Protein AF-A0A2I0SSV3-F1 (afdb_monomer_lite)

Secondary structure (DSSP, 8-state):
--TT-HHHHHHHHT--HHHHHHHHHHHHHHHHHHHHTS-HHHHTT--S-SS-HHHHHHHHHHHHHHHTT---SS----HHHHHHHHHHHHHHHHHGGGS-HHHHHTHHHHHHHHHHHHHHHTEEE-TT-GGGGT-HHHHHS-GGGS-GGGGEEESS-S--

Organism: NCBI:txid2058924

Structure (mmCIF, N/CA/C/O backbone):
data_AF-A0A2I0SSV3-F1
#
_entry.id   AF-A0A2I0SSV3-F1
#
loop_
_atom_site.group_PDB
_atom_site.id
_atom_site.type_symbol
_atom_site.label_atom_id
_atom_site.label_alt_id
_atom_site.label_comp_id
_atom_site.label_asym_id
_atom_site.label_entity_id
_atom_site.label_seq_id
_atom_site.pdbx_PDB_ins_code
_atom_site.Cartn_x
_atom_site.Cartn_y
_atom_site.Cartn_z
_atom_site.occupancy
_atom_site.B_iso_or_equiv
_atom_site.auth_seq_id
_atom_site.auth_comp_id
_atom_site.auth_asym_id
_atom_site.auth_atom_id
_atom_site.pdbx_PDB_model_num
ATOM 1 N N . MET A 1 1 ? -10.333 -11.411 3.823 1.00 58.47 1 MET A N 1
ATOM 2 C CA . MET A 1 1 ? -9.188 -10.508 4.019 1.00 58.47 1 MET A CA 1
ATOM 3 C C . MET A 1 1 ? -7.881 -11.125 3.530 1.00 58.47 1 MET A C 1
ATOM 5 O O . MET A 1 1 ? -7.499 -10.870 2.401 1.00 58.47 1 MET A O 1
ATOM 9 N N . PHE A 1 2 ? -7.249 -12.045 4.267 1.00 68.94 2 PHE A N 1
ATOM 10 C CA . PHE A 1 2 ? -5.852 -12.429 3.990 1.00 68.94 2 PHE A CA 1
ATOM 11 C C . PHE A 1 2 ? -5.625 -13.652 3.082 1.00 68.94 2 PHE A C 1
ATOM 13 O O . PHE A 1 2 ? -4.565 -14.269 3.148 1.00 68.94 2 PHE A O 1
ATOM 20 N N . ARG A 1 3 ? -6.593 -14.068 2.250 1.00 61.38 3 ARG A N 1
ATOM 21 C CA . ARG A 1 3 ? -6.536 -15.377 1.548 1.00 61.38 3 ARG A CA 1
ATOM 22 C C . ARG A 1 3 ? -5.374 -15.517 0.537 1.00 61.38 3 ARG A C 1
ATOM 24 O O . ARG A 1 3 ? -5.178 -16.597 -0.005 1.00 61.38 3 ARG A O 1
ATOM 31 N N . SER A 1 4 ? -4.577 -14.467 0.331 1.00 78.62 4 SER A N 1
ATOM 32 C CA . SER A 1 4 ? -3.330 -14.479 -0.454 1.00 78.62 4 SER A CA 1
ATOM 33 C C . SER A 1 4 ? -2.271 -13.515 0.104 1.00 78.62 4 SER A C 1
ATOM 35 O O . SER A 1 4 ? -1.442 -13.023 -0.650 1.00 78.62 4 SER A O 1
ATOM 37 N N . ALA A 1 5 ? -2.342 -13.221 1.405 1.00 92.00 5 ALA A N 1
ATOM 38 C CA . ALA A 1 5 ? -1.452 -12.294 2.103 1.00 92.00 5 ALA A CA 1
ATOM 39 C C . ALA A 1 5 ? -0.986 -12.911 3.443 1.00 92.00 5 ALA A C 1
ATOM 41 O O . ALA A 1 5 ? -1.451 -12.495 4.513 1.00 92.00 5 ALA A O 1
ATOM 42 N N . PRO A 1 6 ? -0.224 -14.026 3.402 1.00 93.69 6 PRO A N 1
ATOM 43 C CA . PRO A 1 6 ? 0.216 -14.739 4.600 1.00 93.69 6 PRO A CA 1
ATOM 44 C C . PRO A 1 6 ? 1.085 -13.898 5.541 1.00 93.69 6 PRO A C 1
ATOM 46 O O . PRO A 1 6 ? 0.941 -14.055 6.754 1.00 93.69 6 PRO A O 1
ATOM 49 N N . ASP A 1 7 ? 1.923 -13.003 5.022 1.00 96.38 7 ASP A N 1
ATOM 50 C CA . ASP A 1 7 ? 2.837 -12.198 5.836 1.00 96.38 7 ASP A CA 1
ATOM 51 C C . ASP A 1 7 ? 2.030 -11.160 6.624 1.00 96.38 7 ASP A C 1
ATOM 53 O O . ASP A 1 7 ? 2.134 -11.074 7.849 1.00 96.38 7 ASP A O 1
ATOM 57 N N . THR A 1 8 ? 1.098 -10.483 5.948 1.00 96.56 8 THR A N 1
ATOM 58 C CA . THR A 1 8 ? 0.116 -9.583 6.561 1.00 96.56 8 THR A CA 1
ATOM 59 C C . THR A 1 8 ? -0.707 -10.317 7.609 1.00 96.56 8 THR A C 1
ATOM 61 O O . THR A 1 8 ? -0.861 -9.818 8.719 1.00 96.56 8 THR A O 1
ATOM 64 N N . ARG A 1 9 ? -1.210 -11.521 7.299 1.00 95.50 9 ARG A N 1
ATOM 65 C CA . ARG A 1 9 ? -1.973 -12.334 8.260 1.00 95.50 9 ARG A CA 1
ATOM 66 C C . ARG A 1 9 ? -1.156 -12.648 9.509 1.00 95.50 9 ARG A C 1
ATOM 68 O O . ARG A 1 9 ? -1.692 -12.573 10.612 1.00 95.50 9 ARG A O 1
ATOM 75 N N . SER A 1 10 ? 0.096 -13.054 9.318 1.00 95.88 10 SER A N 1
ATOM 76 C CA . SER A 1 10 ? 1.001 -13.426 10.401 1.00 95.88 10 SER A CA 1
ATOM 77 C C . SER A 1 10 ? 1.294 -12.228 11.296 1.00 95.88 10 SER A C 1
ATOM 79 O O . SER A 1 10 ? 1.175 -12.335 12.513 1.00 95.88 10 SER A O 1
ATOM 81 N N . VAL A 1 11 ? 1.601 -11.076 10.696 1.00 96.69 11 VAL A N 1
ATOM 82 C CA . VAL A 1 11 ? 1.820 -9.825 11.427 1.00 96.69 11 VAL A CA 1
ATOM 83 C C . VAL A 1 11 ? 0.564 -9.428 12.194 1.00 96.69 11 VAL A C 1
ATOM 85 O O . VAL A 1 11 ? 0.656 -9.208 13.396 1.00 96.69 11 VAL A O 1
ATOM 88 N N . TRP A 1 12 ? -0.613 -9.434 11.554 1.00 96.12 12 TRP A N 1
ATOM 89 C CA . TRP A 1 12 ? -1.878 -9.071 12.209 1.00 96.12 12 TRP A CA 1
ATOM 90 C C . TRP A 1 12 ? -2.208 -9.945 13.418 1.00 96.12 12 TRP A C 1
ATOM 92 O O . TRP A 1 12 ? -2.736 -9.445 14.406 1.00 96.12 12 TRP A O 1
ATOM 102 N N . ALA A 1 13 ? -1.892 -11.242 13.354 1.00 95.00 13 ALA A N 1
ATOM 103 C CA . ALA A 1 13 ? -2.127 -12.175 14.453 1.00 95.00 13 ALA A CA 1
ATOM 104 C C . ALA A 1 13 ? -1.243 -11.904 15.684 1.00 95.00 13 ALA A C 1
ATOM 106 O O . ALA A 1 13 ? -1.589 -12.343 16.778 1.00 95.00 13 ALA A O 1
ATOM 107 N N . GLY A 1 14 ? -0.115 -11.210 15.504 1.00 94.44 14 GLY A N 1
ATOM 108 C CA . GLY A 1 14 ? 0.827 -10.859 16.566 1.00 94.44 14 GLY A CA 1
ATOM 109 C C . GLY A 1 14 ? 0.806 -9.385 16.974 1.00 94.44 14 GLY A C 1
ATOM 110 O O . GLY A 1 14 ? 1.663 -8.980 17.757 1.00 94.44 14 GLY A O 1
ATOM 111 N N . LEU A 1 15 ? -0.116 -8.571 16.443 1.00 96.06 15 LEU A N 1
ATOM 112 C CA . LEU A 1 15 ? -0.176 -7.155 16.800 1.00 96.06 15 LEU A CA 1
ATOM 113 C C . LEU A 1 15 ? -0.638 -6.971 18.253 1.00 96.06 15 LEU A C 1
ATOM 115 O O . LEU A 1 15 ? -1.614 -7.605 18.668 1.00 96.06 15 LEU A O 1
ATOM 119 N N . PRO A 1 16 ? 0.006 -6.069 19.012 1.00 95.06 16 PRO A N 1
ATOM 120 C CA . PRO A 1 16 ? -0.475 -5.676 20.328 1.00 95.06 16 PRO A CA 1
ATOM 121 C C . PRO A 1 16 ? -1.878 -5.053 20.277 1.00 95.06 16 PRO A C 1
ATOM 123 O O . PRO A 1 16 ? -2.277 -4.466 19.265 1.00 95.06 16 PRO A O 1
ATOM 126 N N . ALA A 1 17 ? -2.625 -5.151 21.380 1.00 94.56 17 ALA A N 1
ATOM 127 C CA . ALA A 1 17 ? -4.005 -4.670 21.456 1.00 94.56 17 ALA A CA 1
ATOM 128 C C . ALA A 1 17 ? -4.108 -3.162 21.176 1.00 94.56 17 ALA A C 1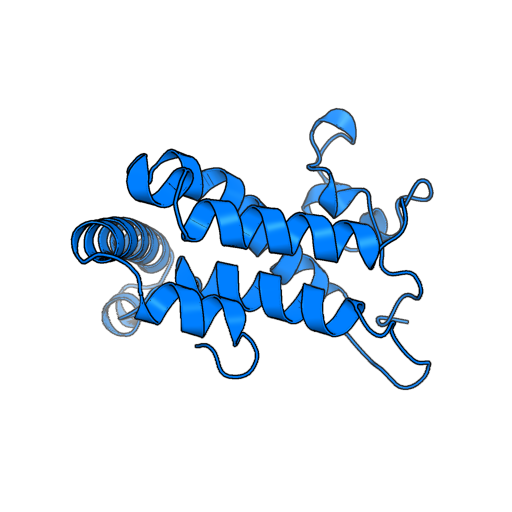
ATOM 130 O O . ALA A 1 17 ? -4.980 -2.730 20.430 1.00 94.56 17 ALA A O 1
ATOM 131 N N . GLU A 1 18 ? -3.164 -2.377 21.686 1.00 93.75 18 GLU A N 1
ATOM 132 C CA . GLU A 1 18 ? -3.073 -0.935 21.474 1.00 93.75 18 GLU A CA 1
ATOM 133 C C . GLU A 1 18 ? -2.875 -0.562 19.996 1.00 93.75 18 GLU A C 1
ATOM 135 O O . GLU A 1 18 ? -3.438 0.422 19.512 1.00 93.75 18 GLU A O 1
ATOM 140 N N . VAL A 1 19 ? -2.130 -1.381 19.245 1.00 94.25 19 VAL A N 1
ATOM 141 C CA . VAL A 1 19 ? -1.941 -1.188 17.803 1.00 94.25 19 VAL A CA 1
ATOM 142 C C . VAL A 1 19 ? -3.219 -1.550 17.052 1.00 94.25 19 VAL A C 1
ATOM 144 O O . VAL A 1 19 ? -3.631 -0.815 16.154 1.00 94.25 19 VAL A O 1
ATOM 147 N N . LEU A 1 20 ? -3.878 -2.648 17.434 1.00 95.50 20 LEU A N 1
ATOM 148 C CA . LEU A 1 20 ? -5.159 -3.055 16.850 1.00 95.50 20 LEU A CA 1
ATOM 149 C C . LEU A 1 20 ? -6.256 -2.009 17.091 1.00 95.50 20 LEU A C 1
ATOM 151 O O . LEU A 1 20 ? -7.028 -1.718 16.179 1.00 95.50 20 LEU A O 1
ATOM 155 N N . GLU A 1 21 ? -6.304 -1.401 18.276 1.00 94.88 21 GLU A N 1
ATOM 156 C CA . GLU A 1 21 ? -7.235 -0.313 18.595 1.00 94.88 21 GLU A CA 1
ATOM 157 C C . GLU A 1 21 ? -6.957 0.949 17.772 1.00 94.88 21 GLU A C 1
ATOM 159 O O . GLU A 1 21 ? -7.891 1.580 17.268 1.00 94.88 21 GLU A O 1
ATOM 164 N N . ALA A 1 22 ? -5.685 1.317 17.594 1.00 94.19 22 ALA A N 1
ATOM 165 C CA . ALA A 1 22 ? -5.312 2.447 16.749 1.00 94.19 22 ALA A CA 1
ATOM 166 C C . ALA A 1 22 ? -5.703 2.214 15.282 1.00 94.19 22 ALA A C 1
ATOM 168 O O . ALA A 1 22 ? -6.304 3.085 14.654 1.00 94.19 22 ALA A O 1
ATOM 169 N N . VAL A 1 23 ? -5.442 1.013 14.759 1.00 94.50 23 VAL A N 1
ATOM 170 C CA . VAL A 1 23 ? -5.881 0.596 13.421 1.00 94.50 23 VAL A CA 1
ATOM 171 C C . VAL A 1 23 ? -7.405 0.664 13.294 1.00 94.50 23 VAL A C 1
ATOM 173 O O . VAL A 1 23 ? -7.912 1.236 12.330 1.00 94.50 23 VAL A O 1
ATOM 176 N N . ALA A 1 24 ? -8.145 0.143 14.277 1.00 93.81 24 ALA A N 1
ATOM 177 C CA . ALA A 1 24 ? -9.606 0.165 14.270 1.00 93.81 24 ALA A CA 1
ATOM 178 C C . ALA A 1 24 ? -10.171 1.596 14.266 1.00 93.81 24 ALA A C 1
ATOM 180 O O . ALA A 1 24 ? -11.208 1.854 13.649 1.00 93.81 24 ALA A O 1
ATOM 181 N N . ARG A 1 25 ? -9.480 2.545 14.910 1.00 93.44 25 ARG A N 1
ATOM 182 C CA . ARG A 1 25 ? -9.833 3.969 14.858 1.00 93.44 25 ARG A CA 1
ATOM 183 C C . ARG A 1 25 ? -9.664 4.537 13.452 1.00 93.44 25 ARG A C 1
ATOM 185 O O . ARG A 1 25 ? -10.615 5.115 12.932 1.00 93.44 25 ARG A O 1
ATOM 192 N N . CYS A 1 26 ? -8.521 4.294 12.809 1.00 92.50 26 CYS A N 1
ATOM 193 C CA . CYS A 1 26 ? -8.300 4.696 11.416 1.00 92.50 26 CYS A CA 1
ATOM 194 C C . CYS A 1 26 ? -9.350 4.087 10.471 1.00 92.50 26 CYS A C 1
ATOM 196 O O . CYS A 1 26 ? -9.872 4.768 9.587 1.00 92.50 26 CYS A O 1
ATOM 198 N N . ASP A 1 27 ? -9.700 2.816 10.674 1.00 93.62 27 ASP A N 1
ATOM 199 C CA . ASP A 1 27 ? -10.731 2.133 9.889 1.00 93.62 27 ASP A CA 1
ATOM 200 C C . ASP A 1 27 ? -12.131 2.723 10.122 1.00 93.62 27 ASP A C 1
ATOM 202 O O . ASP A 1 27 ? -12.925 2.819 9.182 1.00 93.62 27 ASP A O 1
ATOM 206 N N . THR A 1 28 ? -12.430 3.166 11.345 1.00 92.81 28 THR A N 1
ATOM 207 C CA . THR A 1 28 ? -13.695 3.835 11.683 1.00 92.81 28 THR A CA 1
ATOM 208 C C . THR A 1 28 ? -13.798 5.196 10.999 1.00 92.81 28 THR A C 1
ATOM 210 O O . THR A 1 28 ? -14.790 5.464 10.323 1.00 92.81 28 THR A O 1
ATOM 213 N N . GLU A 1 29 ? -12.754 6.021 11.086 1.00 90.00 29 GLU A N 1
ATOM 214 C CA . GLU A 1 29 ? -12.689 7.318 10.397 1.00 90.00 29 GLU A CA 1
ATOM 215 C C . GLU A 1 29 ? -12.843 7.143 8.879 1.00 90.00 29 GLU A C 1
ATOM 217 O O . GLU A 1 29 ? -13.582 7.871 8.208 1.00 90.00 29 GLU A O 1
ATOM 222 N N . ARG A 1 30 ? -12.203 6.109 8.318 1.00 89.88 30 ARG A N 1
ATOM 223 C CA . ARG A 1 30 ? -12.348 5.775 6.902 1.00 89.88 30 ARG A CA 1
ATOM 224 C C . ARG A 1 30 ? -13.780 5.379 6.548 1.00 89.88 30 ARG A C 1
ATOM 226 O O . ARG A 1 30 ? -14.302 5.840 5.530 1.00 89.88 30 ARG A O 1
ATOM 233 N N . LEU A 1 31 ? -14.410 4.546 7.370 1.00 90.88 31 LEU A N 1
ATOM 234 C CA . LEU A 1 31 ? -15.791 4.115 7.179 1.00 90.88 31 LEU A CA 1
ATOM 235 C C . LEU A 1 31 ? -16.764 5.303 7.203 1.00 90.88 31 LEU A C 1
ATOM 237 O O . LEU A 1 31 ? -17.698 5.345 6.403 1.00 90.88 31 LEU A O 1
ATOM 241 N N . GLU A 1 32 ? -16.543 6.291 8.069 1.00 90.38 32 GLU A N 1
ATOM 242 C CA . GLU A 1 32 ? -17.352 7.514 8.114 1.00 90.38 32 GLU A CA 1
ATOM 243 C C . GLU A 1 32 ? -17.244 8.323 6.818 1.00 90.38 32 GLU A C 1
ATOM 245 O O . GLU A 1 32 ? -18.264 8.718 6.240 1.00 90.38 32 GLU A O 1
ATOM 250 N N . VAL A 1 33 ? -16.025 8.502 6.301 1.00 87.69 33 VAL A N 1
ATOM 251 C CA . VAL A 1 33 ? -15.797 9.168 5.010 1.00 87.69 33 VAL A CA 1
ATOM 252 C C . VAL A 1 33 ? -16.503 8.420 3.880 1.00 87.69 33 VAL A C 1
ATOM 254 O O . VAL A 1 33 ? -17.170 9.045 3.055 1.00 87.69 33 VAL A O 1
ATOM 257 N N . GLU A 1 34 ? -16.407 7.092 3.836 1.00 88.31 34 GLU A N 1
ATOM 258 C CA . GLU A 1 34 ? -17.078 6.277 2.816 1.00 88.31 34 GLU A CA 1
ATOM 259 C C . GLU A 1 34 ? -18.607 6.373 2.919 1.00 88.31 34 GLU A C 1
ATOM 261 O O . GLU A 1 34 ? -19.283 6.603 1.913 1.00 88.31 34 GLU A O 1
ATOM 266 N N . ARG A 1 35 ? -19.161 6.314 4.136 1.00 89.81 35 ARG A N 1
ATOM 267 C CA . ARG A 1 35 ? -20.600 6.492 4.389 1.00 89.81 35 ARG A CA 1
ATOM 268 C C . ARG A 1 35 ? -21.101 7.879 3.985 1.00 89.81 35 ARG A C 1
ATOM 270 O O . ARG A 1 35 ? -22.211 7.998 3.466 1.00 89.81 35 ARG A O 1
ATOM 277 N N . SER A 1 36 ? -20.301 8.929 4.172 1.00 89.62 36 SER A N 1
ATOM 278 C CA . SER A 1 36 ? -20.684 10.294 3.778 1.00 89.62 36 SER A CA 1
ATOM 279 C C . SER A 1 36 ? -20.905 10.445 2.266 1.00 89.62 36 SER A C 1
ATOM 281 O O . SER A 1 36 ? -21.701 11.282 1.840 1.00 89.62 36 SER A O 1
ATOM 283 N N . ARG A 1 37 ? -20.254 9.596 1.457 1.00 88.38 37 ARG A N 1
ATOM 284 C CA . ARG A 1 37 ? -20.277 9.641 -0.014 1.00 88.38 37 ARG A CA 1
ATOM 285 C C . ARG A 1 37 ? -21.391 8.809 -0.642 1.00 88.38 37 ARG A C 1
ATOM 287 O O . ARG A 1 37 ? -21.583 8.882 -1.853 1.00 88.38 37 ARG A O 1
ATOM 294 N N . VAL A 1 38 ? -22.121 8.024 0.148 1.00 87.25 38 VAL A N 1
ATOM 295 C CA . VAL A 1 38 ? -23.213 7.180 -0.350 1.00 87.25 38 VAL A CA 1
ATOM 296 C C . VAL A 1 38 ? -24.584 7.712 0.058 1.00 87.25 38 VAL A C 1
ATOM 298 O O . VAL A 1 38 ? -24.750 8.440 1.046 1.00 87.25 38 VAL A O 1
ATOM 301 N N . ALA A 1 39 ? -25.593 7.320 -0.723 1.00 88.25 39 ALA A N 1
ATOM 302 C CA . ALA A 1 39 ? -26.987 7.633 -0.447 1.00 88.25 39 ALA A CA 1
ATOM 303 C C . ALA A 1 39 ? -27.398 7.130 0.953 1.00 88.25 39 ALA A C 1
ATOM 305 O O . ALA A 1 39 ? -26.948 6.053 1.355 1.00 88.25 39 ALA A O 1
ATOM 306 N N . PRO A 1 40 ? -28.285 7.842 1.680 1.00 84.50 40 PRO A N 1
ATOM 307 C CA . PRO A 1 40 ? -28.685 7.479 3.042 1.00 84.50 40 PRO A CA 1
ATOM 308 C C . PRO A 1 40 ? -29.089 6.007 3.210 1.00 84.50 40 PRO A C 1
ATOM 310 O O . PRO A 1 40 ? -28.630 5.356 4.141 1.00 84.50 40 PRO A O 1
ATOM 313 N N . ALA A 1 41 ? -29.840 5.454 2.252 1.00 85.31 41 ALA A N 1
ATOM 314 C CA . ALA A 1 41 ? -30.298 4.061 2.265 1.00 85.31 41 ALA A CA 1
ATOM 315 C C . ALA A 1 41 ? -29.170 3.008 2.198 1.00 85.31 41 ALA A C 1
ATOM 317 O O . ALA A 1 41 ? -29.388 1.843 2.523 1.00 85.31 41 ALA A O 1
ATOM 318 N N . LEU A 1 42 ? -27.969 3.391 1.755 1.00 84.81 42 LEU A N 1
ATOM 319 C CA . LEU A 1 42 ? -26.806 2.503 1.686 1.00 84.81 42 LEU A CA 1
ATOM 320 C C . LEU A 1 42 ? -25.852 2.681 2.872 1.00 84.81 42 LEU A C 1
ATOM 322 O O . LEU A 1 42 ? -25.047 1.788 3.119 1.00 84.81 42 LEU A O 1
ATOM 326 N N . ARG A 1 43 ? -25.945 3.781 3.632 1.00 86.62 43 ARG A N 1
ATOM 327 C CA . ARG A 1 43 ? -25.004 4.098 4.725 1.00 86.62 43 ARG A CA 1
ATOM 328 C C . ARG A 1 43 ? -24.952 3.012 5.788 1.00 86.62 43 ARG A C 1
ATOM 330 O O . ARG A 1 43 ? -23.872 2.572 6.168 1.00 86.62 43 ARG A O 1
ATOM 337 N N . GLU A 1 44 ? -26.120 2.561 6.231 1.00 82.25 44 GLU A N 1
ATOM 338 C CA . GLU A 1 44 ? -26.250 1.558 7.293 1.00 82.25 44 GLU A CA 1
ATOM 339 C C . GLU A 1 44 ? -25.814 0.160 6.838 1.00 82.25 44 GLU A C 1
ATOM 341 O O . GLU A 1 44 ? -25.439 -0.673 7.657 1.00 82.25 44 GLU A O 1
ATOM 346 N N . ARG A 1 45 ? -25.801 -0.087 5.521 1.00 85.19 45 ARG A N 1
ATOM 347 C CA . ARG A 1 45 ? -25.396 -1.373 4.939 1.00 85.19 45 ARG A CA 1
ATOM 348 C C . ARG A 1 45 ? -23.881 -1.537 4.836 1.00 85.19 45 ARG A C 1
ATOM 350 O O . ARG A 1 45 ? -23.413 -2.660 4.684 1.00 85.19 45 ARG A O 1
ATOM 357 N N . ILE A 1 46 ? -23.120 -0.445 4.898 1.00 84.94 46 ILE A N 1
ATOM 358 C CA . ILE A 1 46 ? -21.656 -0.477 4.878 1.00 84.94 46 ILE A CA 1
ATOM 359 C C . ILE A 1 46 ? -21.196 -0.534 6.330 1.00 84.94 46 ILE A C 1
ATOM 361 O O . ILE A 1 46 ? -21.247 0.473 7.030 1.00 84.94 46 ILE A O 1
ATOM 365 N N . THR A 1 47 ? -20.809 -1.710 6.811 1.00 84.19 47 THR A N 1
ATOM 366 C CA . THR A 1 47 ? -20.416 -1.936 8.217 1.00 84.19 47 THR A CA 1
ATOM 367 C C . THR A 1 47 ? -18.908 -1.980 8.427 1.00 84.19 47 THR A C 1
ATOM 369 O O . THR A 1 47 ? -18.449 -1.922 9.561 1.00 84.19 47 THR A O 1
ATOM 372 N N . THR A 1 48 ? -18.143 -2.077 7.347 1.00 83.88 48 THR A N 1
ATOM 373 C CA . THR A 1 48 ? -16.679 -2.097 7.336 1.00 83.88 48 THR A CA 1
ATOM 374 C C . THR A 1 48 ? -16.197 -1.241 6.174 1.00 83.88 48 THR A C 1
ATOM 376 O O . THR A 1 48 ? -16.880 -1.215 5.143 1.00 83.88 48 THR A O 1
ATOM 379 N N . PRO A 1 49 ? -15.060 -0.540 6.304 1.00 86.06 49 PRO A N 1
ATOM 380 C CA . PRO A 1 49 ? -14.519 0.215 5.186 1.00 86.06 49 PRO A CA 1
ATOM 381 C C . PRO A 1 49 ? -14.181 -0.735 4.029 1.00 86.06 49 PRO A C 1
ATOM 383 O O . PRO A 1 49 ? -13.747 -1.866 4.252 1.00 86.06 49 PRO A O 1
ATOM 386 N N . VAL A 1 50 ? -14.384 -0.278 2.793 1.00 82.81 50 VAL A N 1
ATOM 387 C CA . VAL A 1 50 ? -14.064 -1.038 1.569 1.00 82.81 50 VAL A CA 1
ATOM 388 C C . VAL A 1 50 ? -12.570 -1.335 1.503 1.00 82.81 50 VAL A C 1
ATOM 390 O O . VAL A 1 50 ? -12.158 -2.422 1.110 1.00 82.81 50 VAL A O 1
ATOM 393 N N . TYR A 1 51 ? -11.769 -0.359 1.922 1.00 84.00 51 TYR A N 1
ATOM 394 C CA . TYR A 1 51 ? -10.341 -0.513 2.119 1.00 84.00 51 TYR A CA 1
ATOM 395 C C . TYR A 1 51 ? -10.058 -0.174 3.574 1.00 84.00 51 TYR A C 1
ATOM 397 O O . TYR A 1 51 ? -10.017 1.002 3.941 1.00 84.00 51 TYR A O 1
ATOM 405 N N . SER A 1 52 ? -9.893 -1.197 4.401 1.00 93.12 52 SER A N 1
ATOM 406 C CA . SER A 1 52 ? -9.316 -1.074 5.743 1.00 93.12 52 SER A CA 1
ATOM 407 C C . SER A 1 52 ? -7.787 -0.963 5.675 1.00 93.12 52 SER A C 1
ATOM 409 O O . SER A 1 52 ? -7.187 -1.142 4.607 1.00 93.12 52 SER A O 1
ATOM 411 N N . VAL A 1 53 ? -7.118 -0.682 6.794 1.00 94.81 53 VAL A N 1
ATOM 412 C CA . VAL A 1 53 ? -5.646 -0.736 6.867 1.00 94.81 53 VAL A CA 1
ATOM 413 C C . VAL A 1 53 ? -5.152 -2.147 6.516 1.00 94.81 53 VAL A C 1
ATOM 415 O O . VAL A 1 53 ? -4.266 -2.295 5.674 1.00 94.81 53 VAL A O 1
ATOM 418 N N . ALA A 1 54 ? -5.776 -3.189 7.076 1.00 94.62 54 ALA A N 1
ATOM 419 C CA . ALA A 1 54 ? -5.426 -4.584 6.793 1.00 94.62 54 ALA A CA 1
ATOM 420 C C . ALA A 1 54 ? -5.614 -4.962 5.317 1.00 94.62 54 ALA A C 1
ATOM 422 O O . ALA A 1 54 ? -4.770 -5.662 4.755 1.00 94.62 54 ALA A O 1
ATOM 423 N N . ASP A 1 55 ? -6.692 -4.507 4.671 1.00 93.25 55 ASP A N 1
ATOM 424 C CA . ASP A 1 55 ? -6.934 -4.810 3.257 1.00 93.25 55 ASP A CA 1
ATOM 425 C C . ASP A 1 55 ? -5.902 -4.142 2.355 1.00 93.25 55 ASP A C 1
ATOM 427 O O . ASP A 1 55 ? -5.487 -4.748 1.370 1.00 93.25 55 ASP A O 1
ATOM 431 N N . ARG A 1 56 ? -5.441 -2.934 2.702 1.00 95.50 56 ARG A N 1
ATOM 432 C CA . ARG A 1 56 ? -4.380 -2.255 1.948 1.00 95.50 56 ARG A CA 1
ATOM 433 C C . ARG A 1 56 ? -3.050 -2.989 2.051 1.00 95.50 56 ARG A C 1
ATOM 435 O O . ARG A 1 56 ? -2.429 -3.222 1.018 1.00 95.50 56 ARG A O 1
ATOM 442 N N . PHE A 1 57 ? -2.652 -3.416 3.253 1.00 97.00 57 PHE A N 1
ATOM 443 C CA . PHE A 1 57 ? -1.472 -4.275 3.420 1.00 97.00 57 PHE A CA 1
ATOM 444 C C . PHE A 1 57 ? -1.620 -5.578 2.628 1.00 97.00 57 PHE A C 1
ATOM 446 O O . PHE A 1 57 ? -0.719 -5.960 1.888 1.00 97.00 57 PHE A O 1
ATOM 453 N N . ALA A 1 58 ? -2.787 -6.220 2.708 1.00 95.44 58 ALA A N 1
ATOM 454 C CA . ALA A 1 58 ? -3.042 -7.463 1.996 1.00 95.44 58 ALA A CA 1
ATOM 455 C C . ALA A 1 58 ? -3.070 -7.292 0.467 1.00 95.44 58 ALA A C 1
ATOM 457 O O . ALA A 1 58 ? -2.692 -8.220 -0.248 1.00 95.44 58 ALA A O 1
ATOM 458 N N . SER A 1 59 ? -3.537 -6.150 -0.050 1.00 94.62 59 SER A N 1
ATOM 459 C CA . SER A 1 59 ? -3.472 -5.839 -1.484 1.00 94.62 59 SER A CA 1
ATOM 460 C C . SER A 1 59 ? -2.029 -5.632 -1.920 1.00 94.62 59 SER A C 1
ATOM 462 O O . SER A 1 59 ? -1.597 -6.249 -2.893 1.00 94.62 59 SER A O 1
ATOM 464 N N . TRP A 1 60 ? -1.262 -4.866 -1.137 1.00 97.19 60 TRP A N 1
ATOM 465 C CA . TRP A 1 60 ? 0.148 -4.621 -1.415 1.00 97.19 60 TRP A CA 1
ATOM 466 C C . TRP A 1 60 ? 0.972 -5.910 -1.419 1.00 97.19 60 TRP A C 1
ATOM 468 O O . TRP A 1 60 ? 1.679 -6.203 -2.379 1.00 97.19 60 TRP A O 1
ATOM 478 N N . GLU A 1 61 ? 0.800 -6.764 -0.413 1.00 97.25 61 GLU A N 1
ATOM 479 C CA . GLU A 1 61 ? 1.462 -8.067 -0.394 1.00 97.25 61 GLU A CA 1
ATOM 480 C C . GLU A 1 61 ? 1.054 -8.936 -1.589 1.00 97.25 61 GLU A C 1
ATOM 482 O O . GLU A 1 61 ? 1.895 -9.605 -2.188 1.00 97.25 61 GLU A O 1
ATOM 487 N N . ARG A 1 62 ? -0.228 -8.932 -1.968 1.00 94.19 62 ARG A N 1
ATOM 488 C CA . ARG A 1 62 ? -0.717 -9.764 -3.071 1.00 94.19 62 ARG A CA 1
ATOM 489 C C . ARG A 1 62 ? -0.064 -9.391 -4.398 1.00 94.19 62 ARG A C 1
ATOM 491 O O . ARG A 1 62 ? 0.295 -10.303 -5.144 1.00 94.19 62 ARG A O 1
ATOM 498 N N . VAL A 1 63 ? 0.074 -8.098 -4.697 1.00 94.69 63 VAL A N 1
ATOM 499 C CA . VAL A 1 63 ? 0.734 -7.665 -5.936 1.00 94.69 63 VAL A CA 1
ATOM 500 C C . VAL A 1 63 ? 2.221 -7.999 -5.906 1.00 94.69 63 VAL A C 1
ATOM 502 O O . VAL A 1 63 ? 2.714 -8.595 -6.860 1.00 94.69 63 VAL A O 1
ATOM 505 N N . VAL A 1 64 ? 2.904 -7.755 -4.782 1.00 95.81 64 VAL A N 1
ATOM 506 C CA . VAL A 1 64 ? 4.326 -8.088 -4.608 1.00 95.81 64 VAL A CA 1
ATOM 507 C C . VAL A 1 64 ? 4.565 -9.572 -4.852 1.00 95.81 64 VAL A C 1
ATOM 509 O O . VAL A 1 64 ? 5.343 -9.937 -5.727 1.00 95.81 64 VAL A O 1
ATOM 512 N N . ARG A 1 65 ? 3.819 -10.439 -4.163 1.00 93.88 65 ARG A N 1
ATOM 513 C CA . ARG A 1 65 ? 3.944 -11.896 -4.300 1.00 93.88 65 ARG A CA 1
ATOM 514 C C . ARG A 1 65 ? 3.669 -12.403 -5.709 1.00 93.88 65 ARG A C 1
ATOM 516 O O . ARG A 1 65 ? 4.186 -13.447 -6.095 1.00 93.88 65 ARG A O 1
ATOM 523 N N . ARG A 1 66 ? 2.816 -11.707 -6.460 1.00 91.62 66 ARG A N 1
ATOM 524 C CA . ARG A 1 66 ? 2.516 -12.065 -7.847 1.00 91.62 66 ARG A CA 1
ATOM 525 C C . ARG A 1 66 ? 3.618 -11.617 -8.805 1.00 91.62 66 ARG A C 1
ATOM 527 O O . ARG A 1 66 ? 3.864 -12.304 -9.786 1.00 91.62 66 ARG A O 1
ATOM 534 N N . MET A 1 67 ? 4.296 -10.514 -8.501 1.00 92.88 67 MET A N 1
ATOM 535 C CA . MET A 1 67 ? 5.424 -10.012 -9.286 1.00 92.88 67 MET A CA 1
ATOM 536 C C . MET A 1 67 ? 6.722 -10.787 -9.033 1.00 92.88 67 MET A C 1
ATOM 538 O O . MET A 1 67 ? 7.527 -10.910 -9.948 1.00 92.88 67 MET A O 1
ATOM 542 N N . GLU A 1 68 ? 6.927 -11.322 -7.826 1.00 93.44 68 GLU A N 1
ATOM 543 C CA . GLU A 1 68 ? 8.148 -12.045 -7.425 1.00 93.44 68 GLU A CA 1
ATOM 544 C C . GLU A 1 68 ? 8.611 -13.167 -8.373 1.00 93.44 68 GLU A C 1
ATOM 546 O O . GLU A 1 68 ? 9.793 -13.176 -8.720 1.00 93.44 68 GLU A O 1
ATOM 551 N N . PRO A 1 69 ? 7.755 -14.110 -8.817 1.00 90.62 69 PRO A N 1
ATOM 552 C CA . PRO A 1 69 ? 8.173 -15.132 -9.780 1.00 90.62 69 PRO A CA 1
ATOM 553 C C . PRO A 1 69 ? 8.372 -14.582 -11.204 1.00 90.62 69 PRO A C 1
ATOM 555 O O . PRO A 1 69 ? 8.866 -15.302 -12.070 1.00 90.62 69 PRO A O 1
ATOM 558 N N . GLY A 1 70 ? 7.993 -13.324 -11.448 1.00 86.50 70 GLY A N 1
ATOM 559 C CA . GLY A 1 70 ? 7.804 -12.759 -12.775 1.00 86.50 70 GLY A CA 1
ATOM 560 C C . GLY A 1 70 ? 6.476 -13.197 -13.395 1.00 86.50 70 GLY A C 1
ATOM 561 O O . GLY A 1 70 ? 5.968 -14.285 -13.135 1.00 86.50 70 GLY A O 1
ATOM 562 N N . TRP A 1 71 ? 5.914 -12.333 -14.236 1.00 85.38 71 TRP A N 1
ATOM 563 C CA . TRP A 1 71 ? 4.722 -12.652 -15.017 1.00 85.38 71 TRP A CA 1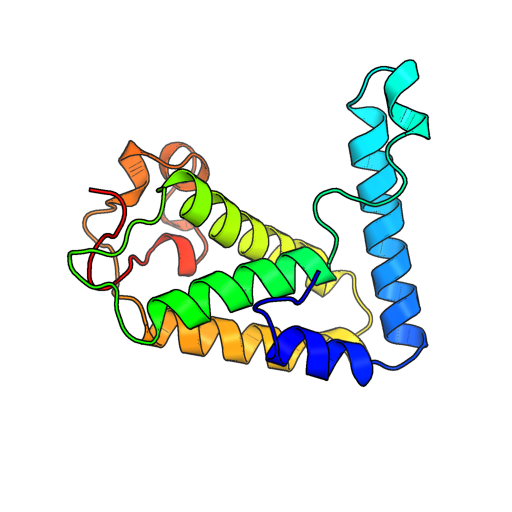
ATOM 564 C C . TRP A 1 71 ? 5.104 -13.516 -16.221 1.00 85.38 71 TRP A C 1
ATOM 566 O O . TRP A 1 71 ? 6.045 -13.189 -16.952 1.00 85.38 71 TRP A O 1
ATOM 576 N N . SER A 1 72 ? 4.382 -14.613 -16.437 1.00 82.06 72 SER A N 1
ATOM 577 C CA . SER A 1 72 ? 4.491 -15.439 -17.641 1.00 82.06 72 SER A CA 1
ATOM 578 C C . SER A 1 72 ? 3.700 -14.837 -18.811 1.00 82.06 72 SER A C 1
ATOM 580 O O . SER A 1 72 ? 3.038 -13.810 -18.675 1.00 82.06 72 SER A O 1
ATOM 582 N N . SER A 1 73 ? 3.780 -15.453 -19.996 1.00 75.19 73 SER A N 1
ATOM 583 C CA . SER A 1 73 ? 2.982 -15.030 -21.158 1.00 75.19 73 SER A CA 1
ATOM 584 C C . SER A 1 73 ? 1.488 -15.288 -21.012 1.00 75.19 73 SER A C 1
ATOM 586 O O . SER A 1 73 ? 0.713 -14.646 -21.710 1.00 75.19 73 SER A O 1
ATOM 588 N N . ASP A 1 74 ? 1.111 -16.218 -20.136 1.00 81.12 74 ASP A N 1
ATOM 589 C CA . ASP A 1 74 ? -0.274 -16.655 -19.957 1.00 81.12 74 ASP A CA 1
ATOM 590 C C . ASP A 1 74 ? -0.924 -15.985 -18.737 1.00 81.12 74 ASP A C 1
ATOM 592 O O . ASP A 1 74 ? -2.127 -16.129 -18.506 1.00 81.12 74 ASP A O 1
ATOM 596 N N . ASP A 1 75 ? -0.136 -15.249 -17.946 1.00 85.81 75 ASP A N 1
ATOM 597 C CA . ASP A 1 75 ? -0.657 -14.491 -16.822 1.00 85.81 75 ASP A CA 1
ATOM 598 C C . ASP A 1 75 ? -1.310 -13.200 -17.304 1.00 85.81 75 ASP A C 1
ATOM 600 O O . ASP A 1 75 ? -0.721 -12.421 -18.049 1.00 85.81 75 ASP A O 1
ATOM 604 N N . PHE A 1 76 ? -2.513 -12.943 -16.796 1.00 87.62 76 PHE A N 1
ATOM 605 C CA . PHE A 1 76 ? -3.225 -11.697 -17.025 1.00 87.62 76 PHE A CA 1
ATOM 606 C C . PHE A 1 76 ? -3.461 -10.962 -15.709 1.00 87.62 76 PHE A C 1
ATOM 608 O O . PHE A 1 76 ? -3.972 -11.529 -14.734 1.00 87.62 76 PHE A O 1
ATOM 615 N N . TYR A 1 77 ? -3.141 -9.672 -15.695 1.00 90.56 77 TYR A N 1
ATOM 616 C CA . TYR A 1 77 ? -3.472 -8.775 -14.602 1.00 90.56 77 TYR A CA 1
ATOM 617 C C . TYR A 1 77 ? -3.953 -7.438 -15.132 1.00 90.56 77 TYR A C 1
ATOM 619 O O . TYR A 1 77 ? -3.164 -6.703 -15.721 1.00 90.56 77 TYR A O 1
ATOM 627 N N . PRO A 1 78 ? -5.232 -7.089 -14.909 1.00 91.12 78 PRO A N 1
ATOM 628 C CA . PRO A 1 78 ? -5.766 -5.832 -15.399 1.00 91.12 78 PRO A CA 1
ATOM 629 C C . PRO A 1 78 ? -4.942 -4.648 -14.895 1.00 91.12 78 PRO A C 1
ATOM 631 O O . PRO A 1 78 ? -4.672 -4.543 -13.697 1.00 91.12 78 PRO A O 1
ATOM 634 N N . ILE A 1 79 ? -4.630 -3.702 -15.782 1.00 91.25 79 ILE A N 1
ATOM 635 C CA . ILE A 1 79 ? -3.906 -2.481 -15.403 1.00 91.25 79 ILE A CA 1
ATOM 636 C C . ILE A 1 79 ? -4.628 -1.686 -14.305 1.00 91.25 79 ILE A C 1
ATOM 638 O O . ILE A 1 79 ? -3.987 -1.109 -13.434 1.00 91.25 79 ILE A O 1
ATOM 642 N N . SER A 1 80 ? -5.963 -1.732 -14.277 1.00 90.31 80 SER A N 1
ATOM 643 C CA . SER A 1 80 ? -6.774 -1.133 -13.213 1.00 90.31 80 SER A CA 1
ATOM 644 C C . SER A 1 80 ? -6.628 -1.845 -11.866 1.00 90.31 80 SER A C 1
ATOM 646 O O . SER A 1 80 ? -6.743 -1.212 -10.820 1.00 90.31 80 SER A O 1
ATOM 648 N N . ALA A 1 81 ? -6.365 -3.155 -11.853 1.00 91.62 81 ALA A N 1
ATOM 649 C CA . ALA A 1 81 ? -6.054 -3.873 -10.620 1.00 91.62 81 ALA A CA 1
ATOM 650 C C . ALA A 1 81 ? -4.669 -3.468 -10.096 1.00 91.62 81 ALA A C 1
ATOM 652 O O . ALA A 1 81 ? -4.537 -3.196 -8.908 1.00 91.62 81 ALA A O 1
ATOM 653 N N . TYR A 1 82 ? -3.684 -3.335 -10.990 1.00 92.69 82 TYR A N 1
ATOM 654 C CA . TYR A 1 82 ? -2.354 -2.831 -10.646 1.00 92.69 82 TYR A CA 1
ATOM 655 C C . TYR A 1 82 ? -2.398 -1.393 -10.109 1.00 92.69 82 TYR A C 1
ATOM 657 O O . TYR A 1 82 ? -1.809 -1.110 -9.069 1.00 92.69 82 TYR A O 1
ATOM 665 N N . GLU A 1 83 ? -3.169 -0.508 -10.747 1.00 92.56 83 GLU A N 1
ATOM 666 C CA . GLU A 1 83 ? -3.430 0.850 -10.252 1.00 92.56 83 GLU A CA 1
ATOM 667 C C . GLU A 1 83 ? -3.993 0.840 -8.825 1.00 92.56 83 GLU A C 1
ATOM 669 O O . GLU A 1 83 ? -3.458 1.522 -7.955 1.00 92.56 83 GLU A O 1
ATOM 674 N N . ASN A 1 84 ? -5.011 0.015 -8.553 1.00 91.69 84 ASN A N 1
ATOM 675 C CA . ASN A 1 84 ? -5.617 -0.088 -7.221 1.00 91.69 84 ASN A CA 1
ATOM 676 C C . ASN A 1 84 ? -4.627 -0.561 -6.141 1.00 91.69 84 ASN A C 1
ATOM 678 O O . ASN A 1 84 ? -4.746 -0.164 -4.976 1.00 91.69 84 ASN A O 1
ATOM 682 N N . ASP A 1 85 ? -3.666 -1.418 -6.492 1.00 94.69 85 ASP A N 1
ATOM 683 C CA . ASP A 1 85 ? -2.636 -1.862 -5.551 1.00 94.69 85 ASP A CA 1
ATOM 684 C C . ASP A 1 85 ? -1.625 -0.748 -5.247 1.00 94.69 85 ASP A C 1
ATOM 686 O O . ASP A 1 85 ? -1.270 -0.547 -4.083 1.00 94.69 85 ASP A O 1
ATOM 690 N N . LEU A 1 86 ? -1.210 0.020 -6.260 1.00 95.25 86 LEU A N 1
ATOM 691 C CA . LEU A 1 86 ? -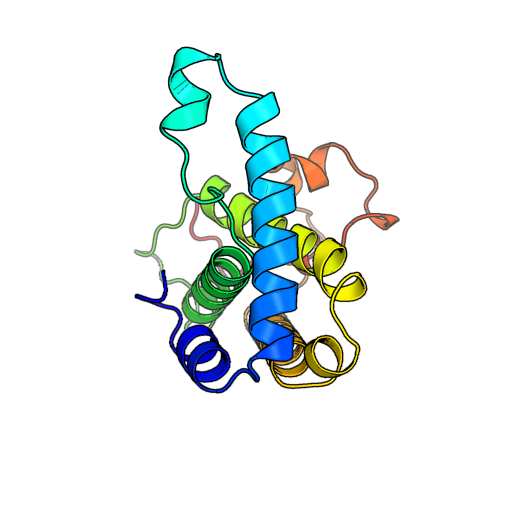0.337 1.184 -6.072 1.00 95.25 86 LEU A CA 1
ATOM 692 C C . LEU A 1 86 ? -1.041 2.299 -5.277 1.00 95.25 86 LEU A C 1
ATOM 694 O O . LEU A 1 86 ? -0.451 2.867 -4.359 1.00 95.25 86 LEU A O 1
ATOM 698 N N . ASP A 1 87 ? -2.327 2.547 -5.530 1.00 93.38 87 ASP A N 1
ATOM 699 C CA . ASP A 1 87 ? -3.151 3.470 -4.734 1.00 93.38 87 ASP A CA 1
ATOM 700 C C . ASP A 1 87 ? -3.314 2.996 -3.279 1.00 93.38 87 ASP A C 1
ATOM 702 O O . ASP A 1 87 ? -3.356 3.799 -2.334 1.00 93.38 87 ASP A O 1
ATOM 706 N N . SER A 1 88 ? -3.391 1.677 -3.067 1.00 94.12 88 SER A N 1
ATOM 707 C CA . SER A 1 88 ? -3.387 1.098 -1.722 1.00 94.12 88 SER A CA 1
ATOM 708 C C . SER A 1 88 ? -2.069 1.394 -1.008 1.00 94.12 88 SER A C 1
ATOM 710 O O . SER A 1 88 ? -2.092 1.713 0.183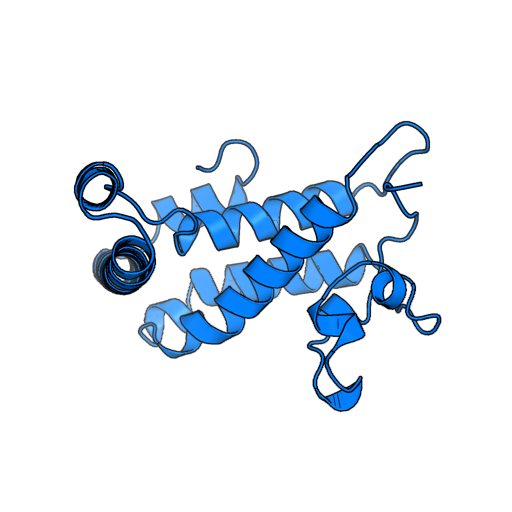 1.00 94.12 88 SER A O 1
ATOM 712 N N . ARG A 1 89 ? -0.939 1.374 -1.726 1.00 96.81 89 ARG A N 1
ATOM 713 C CA . ARG A 1 89 ? 0.371 1.733 -1.174 1.00 96.81 89 ARG A CA 1
ATOM 714 C C . ARG A 1 89 ? 0.512 3.231 -0.886 1.00 96.81 89 ARG A C 1
ATOM 716 O O . ARG A 1 89 ? 0.999 3.564 0.196 1.00 96.81 89 ARG A O 1
ATOM 723 N N . ASP A 1 90 ? 0.033 4.116 -1.762 1.00 95.31 90 ASP A N 1
ATOM 724 C CA . ASP A 1 90 ? -0.073 5.566 -1.492 1.00 95.31 90 ASP A CA 1
ATOM 725 C C . ASP A 1 90 ? -0.884 5.821 -0.216 1.00 95.31 90 ASP A C 1
ATOM 727 O O . ASP A 1 90 ? -0.499 6.594 0.661 1.00 95.31 90 ASP A O 1
ATOM 731 N N . SER A 1 91 ? -2.011 5.123 -0.076 1.00 93.62 91 SER A N 1
ATOM 732 C CA . SER A 1 91 ? -2.858 5.254 1.106 1.00 93.62 91 SER A CA 1
ATOM 733 C C . SER A 1 91 ? -2.136 4.809 2.382 1.00 93.62 91 SER A C 1
ATOM 735 O O . SER A 1 91 ? -2.309 5.436 3.423 1.00 93.62 91 SER A O 1
ATOM 737 N N . LEU A 1 92 ? -1.316 3.752 2.330 1.00 96.12 92 LEU A N 1
ATOM 738 C CA . LEU A 1 92 ? -0.505 3.333 3.479 1.00 96.12 92 LEU A CA 1
ATOM 739 C C . LEU A 1 92 ? 0.548 4.386 3.849 1.00 96.12 92 LEU A C 1
ATOM 741 O O . LEU A 1 92 ? 0.745 4.628 5.035 1.00 96.12 92 LEU A O 1
ATOM 745 N N . GLU A 1 93 ? 1.164 5.065 2.876 1.00 95.56 93 GLU A N 1
ATOM 746 C CA . GLU A 1 93 ? 2.089 6.177 3.154 1.00 95.56 93 GLU A CA 1
ATOM 747 C C . GLU A 1 93 ? 1.414 7.306 3.942 1.00 95.56 93 GLU A C 1
ATOM 749 O O . GLU A 1 93 ? 2.018 7.879 4.845 1.00 95.56 93 GLU A O 1
ATOM 754 N N . GLN A 1 94 ? 0.146 7.590 3.643 1.00 92.81 94 GLN A N 1
ATOM 755 C CA . GLN A 1 94 ? -0.632 8.631 4.319 1.00 92.81 94 GLN A CA 1
ATOM 756 C C . GLN A 1 94 ? -1.154 8.192 5.692 1.00 92.81 94 GLN A C 1
ATOM 758 O O . GLN A 1 94 ? -1.219 9.003 6.614 1.00 92.81 94 GLN A O 1
ATOM 763 N N . LEU A 1 95 ? -1.541 6.921 5.835 1.00 93.31 95 LEU A N 1
ATOM 764 C CA . LEU A 1 95 ? -2.134 6.387 7.065 1.00 93.31 95 LEU A CA 1
ATOM 765 C C . LEU A 1 95 ? -1.084 6.082 8.133 1.00 93.31 95 LEU A C 1
ATOM 767 O O . LEU A 1 95 ? -1.318 6.346 9.311 1.00 93.31 95 LEU A O 1
ATOM 771 N N . MET A 1 96 ? 0.070 5.536 7.733 1.00 94.69 96 MET A N 1
ATOM 772 C CA . MET A 1 96 ? 1.096 5.081 8.672 1.00 94.69 96 MET A CA 1
ATOM 773 C C . MET A 1 96 ? 1.532 6.176 9.654 1.00 94.69 96 MET A C 1
ATOM 775 O O . MET A 1 96 ? 1.544 5.869 10.840 1.00 94.69 96 MET A O 1
ATOM 779 N N . PRO A 1 97 ? 1.807 7.439 9.258 1.00 93.62 97 PRO A N 1
ATOM 780 C CA . PRO A 1 97 ? 2.167 8.517 10.187 1.00 93.62 97 PRO A CA 1
ATOM 781 C C . PRO A 1 97 ? 1.142 8.804 11.294 1.00 93.62 97 PRO A C 1
ATOM 783 O O . PRO A 1 97 ? 1.527 9.324 12.338 1.00 93.62 97 PRO A O 1
ATOM 786 N N . GLY A 1 98 ? -0.137 8.474 11.082 1.00 90.62 98 GLY A N 1
ATOM 787 C CA . GLY A 1 98 ? -1.201 8.640 12.077 1.00 90.62 98 GLY A CA 1
ATOM 788 C C . GLY A 1 98 ? -1.254 7.534 13.136 1.00 90.62 98 GLY A C 1
ATOM 789 O O . GLY A 1 98 ? -1.966 7.678 14.129 1.00 90.62 98 GLY A O 1
ATOM 790 N N . LEU A 1 99 ? -0.512 6.438 12.951 1.00 93.31 99 LEU A N 1
ATOM 791 C CA . LEU A 1 99 ? -0.448 5.339 13.910 1.00 93.31 99 LEU A CA 1
ATOM 792 C C . LEU A 1 99 ? 0.584 5.606 15.028 1.00 93.31 99 LEU A C 1
ATOM 794 O O . LEU A 1 99 ? 1.555 6.346 14.822 1.00 93.31 99 LEU A O 1
ATOM 798 N N . PRO A 1 100 ? 0.424 4.970 16.207 1.00 92.50 100 PRO A N 1
ATOM 799 C CA . PRO A 1 100 ? 1.412 5.015 17.284 1.00 92.50 100 PRO A CA 1
ATOM 800 C C . PRO A 1 100 ? 2.817 4.635 16.804 1.00 92.50 100 PRO A C 1
ATOM 802 O O . PRO A 1 100 ? 2.973 3.861 15.855 1.00 92.50 100 PRO A O 1
ATOM 805 N N . ALA A 1 101 ? 3.854 5.171 17.454 1.00 92.81 101 ALA A N 1
ATOM 806 C CA . ALA A 1 101 ? 5.244 4.894 17.081 1.00 92.81 101 ALA A CA 1
ATOM 807 C C . ALA A 1 101 ? 5.550 3.390 17.117 1.00 92.81 101 ALA A C 1
ATOM 809 O O . ALA A 1 101 ? 6.188 2.869 16.211 1.00 92.81 101 ALA A O 1
ATOM 810 N N . GLU A 1 102 ? 4.978 2.677 18.082 1.00 90.81 102 GLU A N 1
ATOM 811 C CA . GLU A 1 102 ? 5.073 1.231 18.263 1.00 90.81 102 GLU A CA 1
ATOM 812 C C . GLU A 1 102 ? 4.576 0.459 17.032 1.00 90.81 102 GLU A C 1
ATOM 814 O O . GLU A 1 102 ? 5.145 -0.563 16.656 1.00 90.81 102 GLU A O 1
ATOM 819 N N . ALA A 1 103 ? 3.540 0.964 16.359 1.00 91.19 103 ALA A N 1
ATOM 820 C CA . ALA A 1 103 ? 3.040 0.389 15.117 1.00 91.19 103 ALA A CA 1
ATOM 821 C C . ALA A 1 103 ? 3.955 0.738 13.931 1.00 91.19 103 ALA A C 1
ATOM 823 O O . ALA A 1 103 ? 4.300 -0.132 13.127 1.00 91.19 103 ALA A O 1
ATOM 824 N N . ARG A 1 104 ? 4.356 2.014 13.835 1.00 93.81 104 ARG A N 1
ATOM 825 C CA . ARG A 1 104 ? 5.161 2.560 12.728 1.00 93.81 104 ARG A CA 1
ATOM 826 C C . ARG A 1 104 ? 6.589 2.027 12.693 1.00 93.81 104 ARG A C 1
ATOM 828 O O . ARG A 1 104 ? 7.124 1.834 11.613 1.00 93.81 104 ARG A O 1
ATOM 835 N N . GLU A 1 105 ? 7.199 1.816 13.848 1.00 94.31 105 GLU A N 1
ATOM 836 C CA . GLU A 1 105 ? 8.582 1.347 14.002 1.00 94.31 105 GLU A CA 1
ATOM 837 C C . GLU A 1 105 ? 8.636 -0.164 14.289 1.00 94.31 105 GLU A C 1
ATOM 839 O O . GLU A 1 105 ? 9.669 -0.811 14.100 1.00 94.31 105 GLU A O 1
ATOM 844 N N . GLY A 1 106 ? 7.509 -0.743 14.714 1.00 95.19 106 GLY A N 1
ATOM 845 C CA . GLY A 1 106 ? 7.350 -2.170 14.959 1.00 95.19 106 GLY A CA 1
ATOM 846 C C . GLY A 1 106 ? 6.886 -2.952 13.731 1.00 95.19 106 GLY A C 1
ATOM 847 O O . GLY A 1 106 ? 7.292 -2.703 12.595 1.00 95.19 106 GLY A O 1
ATOM 848 N N . ALA A 1 107 ? 6.028 -3.945 13.971 1.00 95.50 107 ALA A N 1
ATOM 849 C CA . ALA A 1 107 ? 5.724 -4.987 12.993 1.00 95.50 107 ALA A CA 1
ATOM 850 C C . ALA A 1 107 ? 5.063 -4.469 11.701 1.00 95.50 107 ALA A C 1
ATOM 852 O O . ALA A 1 107 ? 5.349 -4.997 10.6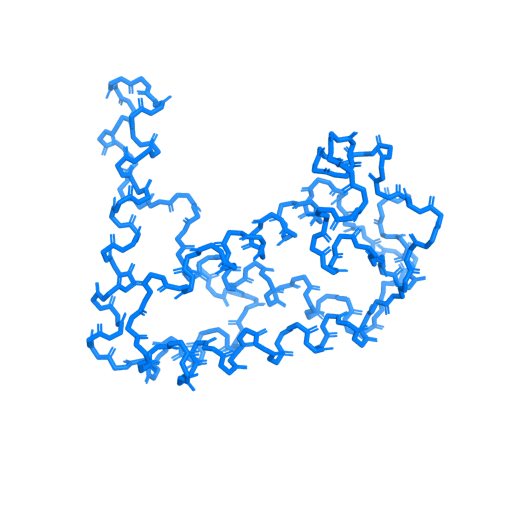28 1.00 95.50 107 ALA A O 1
ATOM 853 N N . LEU A 1 108 ? 4.217 -3.429 11.769 1.00 97.25 108 LEU A N 1
ATOM 854 C CA . LEU A 1 108 ? 3.573 -2.870 10.571 1.00 97.25 108 LEU A CA 1
ATOM 855 C C . LEU A 1 108 ? 4.561 -2.095 9.698 1.00 97.25 108 LEU A C 1
ATOM 857 O O . LEU A 1 108 ? 4.564 -2.270 8.481 1.00 97.25 108 LEU A O 1
ATOM 861 N N . GLY A 1 109 ? 5.418 -1.274 10.308 1.00 97.56 109 GLY A N 1
ATOM 862 C CA . GLY A 1 109 ? 6.479 -0.573 9.584 1.00 97.56 109 GLY A CA 1
ATOM 863 C C . GLY A 1 109 ? 7.466 -1.523 8.924 1.00 97.56 109 GLY A C 1
ATOM 864 O O . GLY A 1 109 ? 7.781 -1.371 7.746 1.00 97.56 109 GLY A O 1
ATOM 865 N N . GLN A 1 110 ? 7.902 -2.544 9.665 1.00 98.00 110 GLN A N 1
ATOM 866 C CA . GLN A 1 110 ? 8.813 -3.567 9.154 1.00 98.00 110 GLN A CA 1
ATOM 867 C C . GLN A 1 110 ? 8.191 -4.357 8.000 1.00 98.00 110 GLN A C 1
ATOM 869 O O . GLN A 1 110 ? 8.856 -4.563 6.987 1.00 98.00 110 GLN A O 1
ATOM 874 N N . LEU A 1 111 ? 6.918 -4.751 8.115 1.00 98.19 111 LEU A N 1
ATOM 875 C CA . LEU A 1 111 ? 6.204 -5.415 7.028 1.00 98.19 111 LEU A CA 1
ATOM 876 C C . LEU A 1 111 ? 6.131 -4.523 5.786 1.00 98.19 111 LEU A C 1
ATOM 878 O O . LEU A 1 111 ? 6.440 -4.985 4.692 1.00 98.19 111 LEU A O 1
ATOM 882 N N . LEU A 1 112 ? 5.752 -3.250 5.942 1.00 98.12 112 LEU A N 1
ATOM 883 C CA . LEU A 1 112 ? 5.635 -2.331 4.809 1.00 98.12 112 LEU A CA 1
ATOM 884 C C . LEU A 1 112 ? 6.979 -2.148 4.095 1.00 98.12 112 LEU A C 1
ATOM 886 O O . LEU A 1 112 ? 7.036 -2.258 2.874 1.00 98.12 112 LEU A O 1
ATOM 890 N N . ALA A 1 113 ? 8.058 -1.950 4.857 1.00 98.00 113 ALA A N 1
ATOM 891 C CA . ALA A 1 113 ? 9.406 -1.815 4.313 1.00 98.00 113 ALA A CA 1
ATOM 892 C C . ALA A 1 113 ? 9.863 -3.078 3.562 1.00 98.00 113 ALA A C 1
ATOM 894 O O . ALA A 1 113 ? 10.405 -2.975 2.464 1.00 98.00 113 ALA A O 1
ATOM 895 N N . GLN A 1 114 ? 9.595 -4.269 4.110 1.00 98.31 114 GLN A N 1
ATOM 896 C CA . GLN A 1 114 ? 9.915 -5.538 3.447 1.00 98.31 114 GLN A CA 1
ATOM 897 C C . GLN A 1 114 ? 9.131 -5.717 2.144 1.00 98.31 114 GLN A C 1
ATOM 899 O O . GLN A 1 114 ? 9.688 -6.165 1.143 1.00 98.31 114 GLN A O 1
ATOM 904 N N . LEU A 1 115 ? 7.841 -5.372 2.132 1.00 98.31 115 LEU A N 1
ATOM 905 C CA . LEU A 1 115 ? 7.028 -5.437 0.918 1.00 98.31 115 LEU A CA 1
ATOM 906 C C . LEU A 1 115 ? 7.520 -4.446 -0.142 1.00 98.31 115 LEU A C 1
ATOM 908 O O . LEU A 1 115 ? 7.590 -4.809 -1.313 1.00 98.31 115 LEU A O 1
ATOM 912 N N . ASP A 1 116 ? 7.917 -3.236 0.254 1.00 98.25 116 ASP A N 1
ATOM 913 C CA . ASP A 1 116 ? 8.475 -2.235 -0.661 1.00 98.25 116 ASP A CA 1
ATOM 914 C C . ASP A 1 116 ? 9.808 -2.680 -1.272 1.00 98.25 116 ASP A C 1
ATOM 916 O O . ASP A 1 116 ? 10.033 -2.501 -2.470 1.00 98.25 116 ASP A O 1
ATOM 920 N N . GLU A 1 117 ? 10.685 -3.290 -0.472 1.00 97.81 117 GLU A N 1
ATOM 921 C CA . GLU A 1 117 ? 11.951 -3.848 -0.951 1.00 97.81 117 GLU A CA 1
ATOM 922 C C . GLU A 1 117 ? 11.709 -4.976 -1.961 1.00 97.81 117 GLU A C 1
ATOM 924 O O . GLU A 1 117 ? 12.281 -4.978 -3.055 1.00 97.81 117 GLU A O 1
ATOM 929 N N . ARG A 1 118 ? 10.802 -5.901 -1.637 1.00 97.50 118 ARG A N 1
ATOM 930 C CA . ARG A 1 118 ? 10.422 -7.012 -2.521 1.00 97.50 118 ARG A CA 1
ATOM 931 C C . ARG A 1 118 ? 9.760 -6.517 -3.804 1.00 97.50 118 ARG A C 1
ATOM 933 O O . ARG A 1 118 ? 10.082 -7.010 -4.882 1.00 97.50 118 ARG A O 1
ATOM 940 N N . PHE A 1 119 ? 8.896 -5.504 -3.717 1.00 97.38 119 PHE A N 1
ATOM 941 C CA . PHE A 1 119 ? 8.330 -4.835 -4.887 1.00 97.38 119 PHE A CA 1
ATOM 942 C C . PHE A 1 119 ? 9.431 -4.259 -5.778 1.00 97.38 119 PHE A C 1
ATOM 944 O O . PHE A 1 119 ? 9.436 -4.481 -6.990 1.00 97.38 119 PHE A O 1
ATOM 951 N N . ALA A 1 120 ? 10.377 -3.521 -5.189 1.00 96.62 120 ALA A N 1
ATOM 952 C CA . ALA A 1 120 ? 11.478 -2.916 -5.923 1.00 96.62 120 ALA A CA 1
ATOM 953 C C . ALA A 1 120 ? 12.349 -3.981 -6.608 1.00 96.62 120 ALA A C 1
ATOM 955 O O . ALA A 1 120 ? 12.718 -3.794 -7.766 1.00 96.62 120 ALA A O 1
ATOM 956 N N . ALA A 1 121 ? 12.618 -5.105 -5.939 1.00 95.88 121 ALA A N 1
ATOM 957 C CA . ALA A 1 121 ? 13.362 -6.232 -6.501 1.00 95.88 121 ALA A CA 1
ATOM 958 C C . ALA A 1 121 ? 12.617 -6.938 -7.652 1.00 95.88 121 ALA A C 1
ATOM 960 O O . ALA A 1 121 ? 13.248 -7.384 -8.607 1.00 95.88 121 ALA A O 1
ATOM 961 N N . ALA A 1 122 ? 11.285 -7.004 -7.589 1.00 94.94 122 ALA A N 1
ATOM 962 C CA . ALA A 1 122 ? 10.431 -7.636 -8.598 1.00 94.94 122 ALA A CA 1
ATOM 963 C C . ALA A 1 122 ? 9.983 -6.688 -9.734 1.00 94.94 122 ALA A C 1
ATOM 965 O O . ALA A 1 122 ? 9.122 -7.034 -10.547 1.00 94.94 122 ALA A O 1
ATOM 966 N N . SER A 1 123 ? 10.533 -5.475 -9.796 1.00 95.56 123 SER A N 1
ATOM 967 C CA . SER A 1 123 ? 10.181 -4.450 -10.782 1.00 95.56 123 SER A CA 1
ATOM 968 C C . SER A 1 123 ? 11.422 -3.788 -11.370 1.00 95.56 123 SER A C 1
ATOM 970 O O . SER A 1 123 ? 12.516 -3.853 -10.810 1.00 95.56 123 SER A O 1
ATOM 972 N N . VAL A 1 124 ? 11.248 -3.102 -12.496 1.00 95.38 124 VAL A N 1
ATOM 973 C CA . VAL A 1 124 ? 12.283 -2.285 -13.138 1.00 95.38 124 VAL A CA 1
ATOM 974 C C . VAL A 1 124 ? 11.865 -0.814 -13.148 1.00 95.38 124 VAL A C 1
ATOM 976 O O . VAL A 1 124 ? 10.666 -0.526 -13.121 1.00 95.38 124 VAL A O 1
ATOM 979 N N . PRO A 1 125 ? 12.817 0.138 -13.175 1.00 95.69 125 PRO A N 1
ATOM 980 C CA . PRO A 1 125 ? 12.496 1.531 -13.474 1.00 95.69 125 PRO A CA 1
ATOM 981 C C . PRO A 1 125 ? 11.707 1.648 -14.786 1.00 95.69 125 PRO A C 1
ATOM 983 O O . PRO A 1 125 ? 11.996 0.925 -15.737 1.00 95.69 125 PRO A O 1
ATOM 986 N N . ASP A 1 126 ? 10.746 2.568 -14.837 1.00 92.62 126 ASP A N 1
ATOM 987 C CA . ASP A 1 126 ? 9.896 2.839 -16.007 1.00 92.62 126 ASP A CA 1
ATOM 988 C C . ASP A 1 126 ? 10.191 4.239 -16.589 1.00 92.62 126 ASP A C 1
ATOM 990 O O . ASP A 1 126 ? 9.383 5.162 -16.435 1.00 92.62 126 ASP A O 1
ATOM 994 N N . PRO A 1 127 ? 11.370 4.467 -17.208 1.00 88.50 127 PRO A N 1
ATOM 995 C CA . PRO A 1 127 ? 11.701 5.762 -17.801 1.00 88.50 127 PRO A CA 1
ATOM 996 C C . PRO A 1 127 ? 10.798 6.114 -18.992 1.00 88.50 127 PRO A C 1
ATOM 998 O O . PRO A 1 127 ? 10.609 7.299 -19.278 1.00 88.50 127 PRO A O 1
ATOM 1001 N N . GLU A 1 128 ? 10.212 5.111 -19.653 1.00 87.75 128 GLU A N 1
ATOM 1002 C CA . GLU A 1 128 ? 9.223 5.272 -20.722 1.00 87.75 128 GLU A CA 1
ATOM 1003 C C . GLU A 1 128 ? 7.855 5.726 -20.199 1.00 87.75 128 GLU A C 1
ATOM 1005 O O . GLU A 1 128 ? 7.043 6.239 -20.972 1.00 87.75 128 GLU A O 1
ATOM 1010 N N . ARG A 1 129 ? 7.619 5.606 -18.886 1.00 88.12 129 ARG A N 1
ATOM 1011 C CA . ARG A 1 129 ? 6.395 6.027 -18.195 1.00 88.12 129 ARG A CA 1
ATOM 1012 C C . ARG A 1 129 ? 5.162 5.328 -18.761 1.00 88.12 129 ARG A C 1
ATOM 1014 O O . ARG A 1 129 ? 4.123 5.958 -18.976 1.00 88.12 129 ARG A O 1
ATOM 1021 N N . SER A 1 130 ? 5.290 4.025 -18.991 1.00 86.88 130 SER A N 1
ATOM 1022 C CA . SER A 1 130 ? 4.270 3.136 -19.553 1.00 86.88 130 SER A CA 1
ATOM 1023 C C . SER A 1 130 ? 2.893 3.277 -18.885 1.00 86.88 130 SER A C 1
ATOM 1025 O O . SER A 1 130 ? 1.862 3.253 -19.560 1.00 86.88 130 SER A O 1
ATOM 1027 N N . LEU A 1 131 ? 2.856 3.539 -17.575 1.00 86.75 131 LEU A N 1
ATOM 1028 C CA . LEU A 1 131 ? 1.612 3.699 -16.819 1.00 86.75 131 LEU A CA 1
ATOM 1029 C C . LEU A 1 131 ? 0.841 4.991 -17.154 1.00 86.75 131 LEU A C 1
ATOM 1031 O O . LEU A 1 131 ? -0.381 5.029 -16.988 1.00 86.75 131 LEU A O 1
ATOM 1035 N N . ARG A 1 132 ? 1.498 6.037 -17.686 1.00 84.44 132 ARG A N 1
ATOM 1036 C CA . ARG A 1 132 ? 0.879 7.358 -17.933 1.00 84.44 132 ARG A CA 1
ATOM 1037 C C . ARG A 1 132 ? -0.297 7.336 -18.887 1.00 84.44 132 ARG A C 1
ATOM 1039 O O . ARG A 1 132 ? -1.182 8.175 -18.772 1.00 84.44 132 ARG A O 1
ATOM 1046 N N . ALA A 1 133 ? -0.343 6.411 -19.836 1.00 83.31 133 ALA A N 1
ATOM 1047 C CA . ALA A 1 133 ? -1.486 6.322 -20.741 1.00 83.31 133 ALA A CA 1
ATOM 1048 C C . ALA A 1 133 ? -2.748 5.791 -20.036 1.00 83.31 133 ALA A C 1
ATOM 1050 O O . ALA A 1 133 ? -3.870 6.031 -20.491 1.00 83.31 133 ALA A O 1
ATOM 1051 N N . TRP A 1 134 ? -2.593 5.146 -18.878 1.00 81.69 134 TRP A N 1
ATOM 1052 C CA . TRP A 1 134 ? -3.623 4.300 -18.290 1.00 81.69 134 TRP A CA 1
ATOM 1053 C C . TRP A 1 134 ? -4.079 4.773 -16.911 1.00 81.69 134 TRP A C 1
ATOM 1055 O O . TRP A 1 134 ? -5.285 4.938 -16.731 1.00 81.69 134 TRP A O 1
ATOM 1065 N N . VAL A 1 135 ? -3.162 5.134 -16.011 1.00 85.19 135 VAL A N 1
ATOM 1066 C CA . VAL A 1 135 ? -3.482 5.329 -14.582 1.00 85.19 135 VAL A CA 1
ATOM 1067 C C . VAL A 1 135 ? -3.486 6.797 -14.154 1.00 85.19 135 VAL A C 1
ATOM 1069 O O . VAL A 1 135 ? -2.656 7.601 -14.590 1.00 85.19 135 VAL A O 1
ATOM 1072 N N . ARG A 1 136 ? -4.430 7.177 -13.291 1.00 82.25 136 ARG A N 1
ATOM 1073 C CA . ARG A 1 136 ? -4.759 8.579 -12.999 1.00 82.25 136 ARG A CA 1
ATOM 1074 C C . ARG A 1 136 ? -3.636 9.364 -12.302 1.00 82.25 136 ARG A C 1
ATOM 1076 O O . ARG A 1 136 ? -3.336 10.458 -12.789 1.00 82.25 136 ARG A O 1
ATOM 1083 N N . PRO A 1 137 ? -2.979 8.874 -11.228 1.00 77.88 137 PRO A N 1
ATOM 1084 C CA . PRO A 1 137 ? -1.943 9.657 -10.549 1.00 77.88 137 PRO A CA 1
ATOM 1085 C C . PRO A 1 137 ? -0.801 10.039 -11.492 1.00 77.88 137 PRO A C 1
ATOM 1087 O O . PRO A 1 137 ? -0.359 11.184 -11.497 1.00 77.88 137 PRO A O 1
ATOM 1090 N N . THR A 1 138 ? -0.392 9.115 -12.362 1.00 76.31 138 THR A N 1
ATOM 1091 C CA . THR A 1 138 ? 0.682 9.349 -13.338 1.00 76.31 138 THR A CA 1
ATOM 1092 C C . THR A 1 138 ? 0.262 10.260 -14.503 1.00 76.31 138 THR A C 1
ATOM 1094 O O . THR A 1 138 ? 1.103 10.970 -15.057 1.00 76.31 138 THR A O 1
ATOM 1097 N N . LYS A 1 139 ? -1.034 10.286 -14.856 1.00 79.38 139 LYS A N 1
ATOM 1098 C CA . LYS A 1 139 ? -1.616 11.218 -15.842 1.00 79.38 139 LYS A CA 1
ATOM 1099 C C . LYS A 1 139 ? -1.645 12.655 -15.344 1.00 79.38 139 LYS A C 1
ATOM 1101 O O . LYS A 1 139 ? -1.352 13.572 -16.106 1.00 79.38 139 LYS A O 1
ATOM 1106 N N . GLU A 1 140 ? -2.066 12.841 -14.097 1.00 85.06 140 GLU A N 1
ATOM 1107 C CA . GLU A 1 140 ? -2.446 14.153 -13.569 1.00 85.06 140 GLU A CA 1
ATOM 1108 C C . GLU A 1 140 ? -1.316 14.849 -12.802 1.00 85.06 140 GLU A C 1
ATOM 1110 O O . GLU A 1 140 ? -1.292 16.079 -12.758 1.00 85.06 140 GLU A O 1
ATOM 1115 N N . ARG A 1 141 ? -0.378 14.100 -12.202 1.00 86.06 141 ARG A N 1
ATOM 1116 C CA . ARG A 1 141 ? 0.676 14.671 -11.349 1.00 86.06 141 ARG A CA 1
ATOM 1117 C C . ARG A 1 141 ? 2.025 14.800 -12.069 1.00 86.06 141 ARG A C 1
ATOM 1119 O O . ARG A 1 141 ? 2.387 13.947 -12.888 1.00 86.06 141 ARG A O 1
ATOM 1126 N N . PRO A 1 142 ? 2.822 15.837 -11.750 1.00 86.44 142 PRO A N 1
ATOM 1127 C CA . PRO A 1 142 ? 4.220 15.913 -12.153 1.00 86.44 142 PRO A CA 1
ATOM 1128 C C . PRO A 1 142 ? 5.033 14.709 -11.668 1.00 86.44 142 PRO A C 1
ATOM 1130 O O . PRO A 1 142 ? 4.831 14.193 -10.575 1.00 86.44 142 PRO A O 1
ATOM 1133 N N . GLU A 1 143 ? 6.037 14.313 -12.454 1.00 83.81 143 GLU A N 1
ATOM 1134 C CA . GLU A 1 143 ? 6.903 13.166 -12.136 1.00 83.81 143 GLU A CA 1
ATOM 1135 C C . GLU A 1 143 ? 7.618 13.315 -10.784 1.00 83.81 143 GLU A C 1
ATOM 1137 O O . GLU A 1 143 ? 7.816 12.347 -10.054 1.00 83.81 143 GLU A O 1
ATOM 1142 N N . ALA A 1 144 ? 8.005 14.543 -10.434 1.00 87.00 144 ALA A N 1
ATOM 1143 C CA . ALA A 1 144 ? 8.674 14.844 -9.173 1.00 87.00 144 ALA A CA 1
ATOM 1144 C C . ALA A 1 144 ? 7.793 14.556 -7.944 1.00 87.00 144 ALA A C 1
ATOM 1146 O O . ALA A 1 144 ? 8.328 14.298 -6.872 1.00 87.00 144 ALA A O 1
ATOM 1147 N N . GLU A 1 145 ? 6.470 14.555 -8.114 1.00 88.56 145 GLU A N 1
ATOM 1148 C CA . GLU A 1 145 ? 5.485 14.349 -7.047 1.00 88.56 145 GLU A CA 1
ATOM 1149 C C . GLU A 1 145 ? 5.016 12.891 -6.943 1.00 88.56 145 GLU A C 1
ATOM 1151 O O . GLU A 1 145 ? 4.325 12.528 -5.994 1.00 88.56 145 GLU A O 1
ATOM 1156 N N . LEU A 1 146 ? 5.377 12.042 -7.910 1.00 90.25 146 LEU A N 1
ATOM 1157 C CA . LEU A 1 146 ? 5.046 10.623 -7.871 1.00 90.25 146 LEU A CA 1
ATOM 1158 C C . LEU A 1 146 ? 5.958 9.881 -6.892 1.00 90.25 146 LEU A C 1
ATOM 1160 O O . LEU A 1 146 ? 7.192 9.983 -6.965 1.00 90.25 146 LEU A O 1
ATOM 1164 N N . ALA A 1 147 ? 5.341 9.076 -6.028 1.00 92.75 147 ALA A N 1
ATOM 1165 C CA . ALA A 1 147 ? 6.057 8.140 -5.178 1.00 92.75 147 ALA A CA 1
ATOM 1166 C C . ALA A 1 147 ? 6.816 7.098 -6.014 1.00 92.75 147 ALA A C 1
ATOM 1168 O O . ALA A 1 147 ? 6.497 6.833 -7.176 1.00 92.75 147 ALA A O 1
ATOM 1169 N N . GLN A 1 148 ? 7.854 6.506 -5.423 1.00 92.75 148 GLN A N 1
ATOM 1170 C CA . GLN A 1 148 ? 8.813 5.680 -6.159 1.00 92.75 148 GLN A CA 1
ATOM 1171 C C . GLN A 1 148 ? 8.192 4.459 -6.852 1.00 92.75 148 GLN A C 1
ATOM 1173 O O . GLN A 1 148 ? 8.664 4.078 -7.918 1.00 92.75 148 GLN A O 1
ATOM 1178 N N . TRP A 1 149 ? 7.135 3.860 -6.294 1.00 94.31 149 TRP A N 1
ATOM 1179 C CA . TRP A 1 149 ? 6.489 2.678 -6.876 1.00 94.31 149 TRP A CA 1
ATOM 1180 C C . TRP A 1 149 ? 5.742 2.984 -8.180 1.00 94.31 149 TRP A C 1
ATOM 1182 O O . TRP A 1 149 ? 5.679 2.119 -9.046 1.00 94.31 149 TRP A O 1
ATOM 1192 N N . TRP A 1 150 ? 5.275 4.222 -8.381 1.00 95.00 150 TRP A N 1
ATOM 1193 C CA . TRP A 1 150 ? 4.667 4.667 -9.645 1.00 95.00 150 TRP A CA 1
ATOM 1194 C C . TRP A 1 150 ? 5.675 4.859 -10.781 1.00 95.00 150 TRP A C 1
ATOM 1196 O O . TRP A 1 150 ? 5.284 4.953 -11.940 1.00 95.00 150 TRP A O 1
ATOM 1206 N N . LYS A 1 151 ? 6.970 4.932 -10.456 1.00 93.56 151 LYS A N 1
ATOM 1207 C CA . LYS A 1 151 ? 8.075 5.114 -11.416 1.00 93.56 151 LYS A CA 1
ATOM 1208 C C . LYS A 1 151 ? 8.674 3.785 -11.865 1.00 93.56 151 LYS A C 1
ATOM 1210 O O . LYS A 1 151 ? 9.797 3.737 -12.373 1.00 93.56 151 LYS A O 1
ATOM 1215 N N . ARG A 1 152 ? 7.974 2.693 -11.572 1.00 94.25 152 ARG A N 1
ATOM 1216 C CA . ARG A 1 152 ? 8.425 1.327 -11.784 1.00 94.25 152 ARG A CA 1
ATOM 1217 C C . ARG A 1 152 ? 7.314 0.531 -12.436 1.00 94.25 152 ARG A C 1
ATOM 1219 O O . ARG A 1 152 ? 6.132 0.759 -12.183 1.00 94.25 152 ARG A O 1
ATOM 1226 N N . ARG A 1 153 ? 7.721 -0.448 -13.229 1.00 92.06 153 ARG A N 1
ATOM 1227 C CA . ARG A 1 153 ? 6.818 -1.403 -13.859 1.00 92.06 153 ARG A CA 1
ATOM 1228 C C . ARG A 1 153 ? 7.303 -2.831 -13.627 1.00 92.06 153 ARG A C 1
ATOM 1230 O O . ARG A 1 153 ? 8.487 -3.032 -13.327 1.00 92.06 153 ARG A O 1
ATOM 1237 N N . PRO A 1 154 ? 6.419 -3.832 -13.729 1.00 91.94 154 PRO A N 1
ATOM 1238 C CA . PRO A 1 154 ? 6.838 -5.224 -13.737 1.00 91.94 154 PRO A CA 1
ATOM 1239 C C . PRO A 1 154 ? 7.849 -5.496 -14.860 1.00 91.94 154 PRO A C 1
ATOM 1241 O O . PRO A 1 154 ? 7.875 -4.799 -15.869 1.00 91.94 154 PRO A O 1
ATOM 1244 N N . LEU A 1 155 ? 8.684 -6.528 -14.709 1.00 88.62 155 LEU A N 1
ATOM 1245 C CA . LEU A 1 155 ? 9.665 -6.903 -15.745 1.00 88.62 155 LEU A CA 1
ATOM 1246 C C . LEU A 1 155 ? 9.003 -7.237 -17.093 1.00 88.62 155 LEU A C 1
ATOM 1248 O O . LEU A 1 155 ? 9.581 -6.996 -18.152 1.00 88.62 155 LEU A O 1
ATOM 1252 N N . ARG A 1 156 ? 7.802 -7.811 -17.034 1.00 86.31 156 ARG A N 1
ATOM 1253 C CA . ARG A 1 156 ? 6.926 -8.085 -18.169 1.00 86.31 156 ARG A CA 1
ATOM 1254 C C . ARG A 1 156 ? 5.544 -7.569 -17.812 1.00 86.31 156 ARG A C 1
ATOM 1256 O O . ARG A 1 156 ? 5.041 -7.907 -16.743 1.00 86.31 156 ARG A O 1
ATOM 1263 N N . ASP A 1 157 ? 4.952 -6.803 -18.713 1.00 85.38 157 ASP 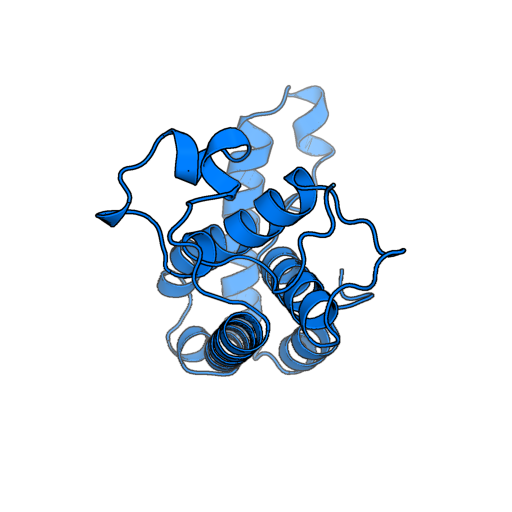A N 1
ATOM 1264 C CA . ASP A 1 157 ? 3.626 -6.231 -18.528 1.00 85.38 157 ASP A CA 1
ATOM 1265 C C . ASP A 1 157 ? 2.551 -7.332 -18.676 1.00 85.38 157 ASP A C 1
ATOM 1267 O O . ASP A 1 157 ? 2.507 -7.998 -19.711 1.00 85.38 157 ASP A O 1
ATOM 1271 N N . PRO A 1 158 ? 1.709 -7.574 -17.653 1.00 86.25 158 PRO A N 1
ATOM 1272 C CA . PRO A 1 158 ? 0.669 -8.613 -17.669 1.00 86.25 158 PRO A CA 1
ATOM 1273 C C . PRO A 1 158 ? -0.705 -8.130 -18.170 1.00 86.25 158 PRO A C 1
ATOM 1275 O O . PRO A 1 158 ? -1.701 -8.833 -18.004 1.00 86.25 158 PRO A O 1
ATOM 1278 N N . TRP A 1 159 ? -0.803 -6.899 -18.674 1.00 85.88 159 TRP A N 1
ATOM 1279 C CA . TRP A 1 159 ? -2.072 -6.261 -19.053 1.00 85.88 159 TRP A CA 1
ATOM 1280 C C . TRP A 1 159 ? -2.293 -6.146 -20.565 1.00 85.88 159 TRP A C 1
ATOM 1282 O O . TRP A 1 159 ? -3.350 -5.650 -20.959 1.00 85.88 159 TRP A O 1
ATOM 1292 N N . ASP A 1 160 ? -1.324 -6.587 -21.370 1.00 67.06 160 ASP A N 1
ATOM 1293 C CA . ASP A 1 160 ? -1.381 -6.602 -22.838 1.00 67.06 160 ASP A CA 1
ATOM 1294 C C . ASP A 1 160 ? -1.839 -7.960 -23.389 1.00 67.06 160 ASP A C 1
ATOM 1296 O O . ASP A 1 160 ? -1.400 -9.005 -22.852 1.00 67.06 160 ASP A O 1
#

Sequence (160 aa):
MFRSAPDTRSVWAGLPAEVLEAVARCDTERLEVERSRVAPALRERITTPVYSVADRFASWERVVRRMEPGWSSDDFYPISAYENDLDSRDSLEQLMPGLPAEAREGALGQLLAQLDERFAAASVPDPERSLRAWVRPTKERPEAELAQWWKRRPLRDPWD

Foldseek 3Di:
DQPPPVLLVVLVVPDDPLQVVLQVVVFVVQLVVVLVPDDVVCSVVSPTHPDGLSNLLNLLRNVLVCLQVHDDPPAADALVSVLVNVVSLVVCVVCLVSTDPCCCVPDVVVSNVVSVVSLPVSKDFPPVQVCCVPHDCNVPDDPVPDDPSSRIDGPDHRHD

pLDDT: mean 90.57, std 6.61, range [58.47, 98.31]

Radius of gyration: 16.62 Å; chains: 1; bounding box: 44×33×44 Å